Protein AF-A0A955L2K5-F1 (afdb_monomer_lite)

Radius of gyration: 26.34 Å; chains: 1; bounding box: 82×80×48 Å

Organism: NCBI:txid2099670

Foldseek 3Di:
DDDDDDDDDDPDPPPPPPPPPPPPPPPVDDQQEAEDPPDAPDPVLVVLLVLLSQLLSVLLPDPQLLVQQQPAQDFPPDPDGSNVLSVLSVVHHAYEYEDEDDPDPDQWAEAQLHRYIYGHNVNSPDDSLLSSLSVQLRSSSNSGFDQPDDDCPPRCRGPSNVSSVSSSVSSVVVD

Structure (mmCIF, N/CA/C/O backbone):
data_AF-A0A955L2K5-F1
#
_entry.id   AF-A0A955L2K5-F1
#
loop_
_atom_site.group_PDB
_atom_site.id
_atom_site.type_symbol
_atom_site.label_atom_id
_atom_site.label_alt_id
_atom_site.label_comp_id
_atom_site.label_asym_id
_atom_site.label_entity_id
_atom_site.label_seq_id
_atom_site.pdbx_PDB_ins_code
_atom_site.Cartn_x
_atom_site.Cartn_y
_atom_site.Cartn_z
_atom_site.occupancy
_atom_site.B_iso_or_equiv
_atom_site.auth_seq_id
_atom_site.auth_comp_id
_atom_site.auth_asym_id
_atom_site.auth_atom_id
_atom_site.pdbx_PDB_model_num
ATOM 1 N N . MET A 1 1 ? -65.338 66.363 -27.725 1.00 41.16 1 MET A N 1
ATOM 2 C CA . MET A 1 1 ? -65.803 65.050 -27.230 1.00 41.16 1 MET A CA 1
ATOM 3 C C . MET A 1 1 ? -64.646 64.067 -27.361 1.00 41.16 1 MET A C 1
ATOM 5 O O . MET A 1 1 ? -64.079 64.004 -28.440 1.00 41.16 1 MET A O 1
ATOM 9 N N . LYS A 1 2 ? -64.341 63.342 -26.276 1.00 43.88 2 LYS A N 1
ATOM 10 C CA . LYS A 1 2 ? -63.345 62.260 -26.115 1.00 43.88 2 LYS A CA 1
ATOM 11 C C . LYS A 1 2 ? -61.872 62.646 -25.885 1.00 43.88 2 LYS A C 1
ATOM 13 O O . LYS A 1 2 ? -61.146 63.052 -26.781 1.00 43.88 2 LYS A O 1
ATOM 18 N N . LEU A 1 3 ? -61.499 62.427 -24.620 1.00 42.50 3 LEU A N 1
ATOM 19 C CA . LEU A 1 3 ? -60.175 62.138 -24.083 1.00 42.50 3 LEU A CA 1
ATOM 20 C C . LEU A 1 3 ? -59.371 61.179 -24.976 1.00 42.50 3 LEU A C 1
ATOM 22 O O . LEU A 1 3 ? -59.904 60.151 -25.392 1.00 42.50 3 LEU A O 1
ATOM 26 N N . LEU A 1 4 ? -58.063 61.418 -25.084 1.00 43.84 4 LEU A N 1
ATOM 27 C CA . LEU A 1 4 ? -57.079 60.339 -25.095 1.00 43.84 4 LEU A CA 1
ATOM 28 C C . LEU A 1 4 ? -55.988 60.656 -24.067 1.00 43.84 4 LEU A C 1
ATOM 30 O O . LEU A 1 4 ? -55.241 61.622 -24.192 1.00 43.84 4 LEU A O 1
ATOM 34 N N . ILE A 1 5 ? -55.965 59.831 -23.025 1.00 49.25 5 ILE A N 1
ATOM 35 C CA . ILE A 1 5 ? -54.938 59.753 -21.991 1.00 49.25 5 ILE A CA 1
ATOM 36 C C . ILE A 1 5 ? -53.767 58.970 -22.595 1.00 49.25 5 ILE A C 1
ATOM 38 O O . ILE A 1 5 ? -53.908 57.787 -22.898 1.00 49.25 5 ILE A O 1
ATOM 42 N N . GLY A 1 6 ? -52.627 59.631 -22.793 1.00 43.53 6 GLY A N 1
ATOM 43 C CA . GLY A 1 6 ? -51.356 58.989 -23.126 1.00 43.53 6 GLY A CA 1
ATOM 44 C C . GLY A 1 6 ? -50.593 58.674 -21.844 1.00 43.53 6 GLY A C 1
ATOM 45 O O . GLY A 1 6 ? -50.038 59.569 -21.215 1.00 43.53 6 GLY A O 1
ATOM 46 N N . LEU A 1 7 ? -50.622 57.407 -21.439 1.00 44.50 7 LEU A N 1
ATOM 47 C CA . LEU A 1 7 ? -49.951 56.876 -20.257 1.00 44.50 7 LEU A CA 1
ATOM 48 C C . LEU A 1 7 ? -48.429 56.813 -20.504 1.00 44.50 7 LEU A C 1
ATOM 50 O O . LEU A 1 7 ? -47.980 56.100 -21.401 1.00 44.50 7 LEU A O 1
ATOM 54 N N . LEU A 1 8 ? -47.636 57.543 -19.710 1.00 45.78 8 LEU A N 1
ATOM 55 C CA . LEU A 1 8 ? -46.183 57.356 -19.629 1.00 45.78 8 LEU A CA 1
ATOM 56 C C . LEU A 1 8 ? -45.889 56.002 -18.965 1.00 45.78 8 LEU A C 1
ATOM 58 O O . LEU A 1 8 ? -46.165 55.818 -17.781 1.00 45.78 8 LEU A O 1
ATOM 62 N N . LEU A 1 9 ? -45.280 55.074 -19.703 1.00 46.56 9 LEU A N 1
ATOM 63 C CA . LEU A 1 9 ? -44.640 53.890 -19.130 1.00 46.56 9 LEU A CA 1
ATOM 64 C C . LEU A 1 9 ? -43.168 54.212 -18.859 1.00 46.56 9 LEU A C 1
ATOM 66 O O . LEU A 1 9 ? -42.342 54.257 -19.769 1.00 46.56 9 LEU A O 1
ATOM 70 N N . LEU A 1 10 ? -42.852 54.450 -17.586 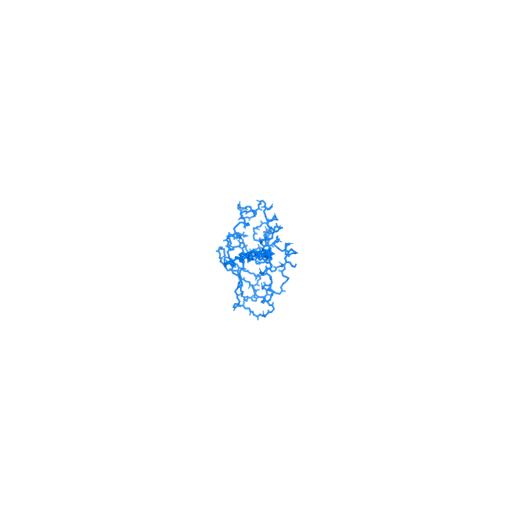1.00 48.84 10 LEU A N 1
ATOM 71 C CA . LEU A 1 10 ? -41.485 54.465 -17.075 1.00 48.84 10 LEU A CA 1
ATOM 72 C C . LEU A 1 10 ? -40.946 53.028 -17.098 1.00 48.84 10 LEU A C 1
ATOM 74 O O . LEU A 1 10 ? -41.384 52.178 -16.322 1.00 48.84 10 LEU A O 1
ATOM 78 N N . ALA A 1 11 ? -39.994 52.752 -17.987 1.00 47.69 11 ALA A N 1
ATOM 79 C CA . ALA A 1 11 ? -39.215 51.522 -17.960 1.00 47.69 11 ALA A CA 1
ATOM 80 C C . ALA A 1 11 ? -38.232 51.584 -16.778 1.00 47.69 11 ALA A C 1
ATOM 82 O O . ALA A 1 11 ? -37.165 52.188 -16.859 1.00 47.69 11 ALA A O 1
ATOM 83 N N . SER A 1 12 ? -38.622 50.991 -15.650 1.00 46.97 12 SER A N 1
ATOM 84 C CA . SER A 1 12 ? -37.723 50.730 -14.528 1.00 46.97 12 SER A CA 1
ATOM 85 C C . SER A 1 12 ? -36.820 49.552 -14.896 1.00 46.97 12 SER A C 1
ATOM 87 O O . SER A 1 12 ? -37.280 48.415 -15.014 1.00 46.97 12 SER A O 1
ATOM 89 N N . CYS A 1 13 ? -35.533 49.819 -15.114 1.00 42.16 13 CYS A N 1
ATOM 90 C CA . CYS A 1 13 ? -34.515 48.782 -15.232 1.00 42.16 13 CYS A CA 1
ATOM 91 C C . CYS A 1 13 ? -34.337 48.105 -13.867 1.00 42.16 13 CYS A C 1
ATOM 93 O O . CYS A 1 13 ? -33.543 48.545 -13.038 1.00 42.16 13 CYS A O 1
ATOM 95 N N . ALA A 1 14 ? -35.084 47.029 -13.627 1.00 46.38 14 ALA A N 1
ATOM 96 C CA . ALA A 1 14 ? -34.793 46.099 -12.550 1.00 46.38 14 ALA A CA 1
ATOM 97 C C . ALA A 1 14 ? -33.525 45.317 -12.920 1.00 46.38 14 ALA A C 1
ATOM 99 O O . ALA A 1 14 ? -33.565 44.363 -13.701 1.00 46.38 14 ALA A O 1
ATOM 100 N N . THR A 1 15 ? -32.383 45.738 -12.377 1.00 51.22 15 THR A N 1
ATOM 101 C CA . THR A 1 15 ? -31.139 44.969 -12.409 1.00 51.22 15 THR A CA 1
ATOM 102 C C . THR A 1 15 ? -31.386 43.644 -11.693 1.00 51.22 15 THR A C 1
ATOM 104 O O . THR A 1 15 ? -31.416 43.580 -10.466 1.00 51.22 15 THR A O 1
ATOM 107 N N . LYS A 1 16 ? -31.601 42.570 -12.459 1.00 44.56 16 LYS A N 1
ATOM 108 C CA . LYS A 1 16 ? -31.519 41.207 -11.936 1.00 44.56 16 LYS A CA 1
ATOM 109 C C . LYS A 1 16 ? -30.082 40.990 -11.481 1.00 44.56 16 LYS A C 1
ATOM 111 O O . LYS A 1 16 ? -29.181 40.869 -12.308 1.00 44.56 16 LYS A O 1
ATOM 116 N N . THR A 1 17 ? -29.878 40.932 -10.172 1.00 42.09 17 THR A N 1
ATOM 117 C CA . THR A 1 17 ? -28.670 40.366 -9.583 1.00 42.09 17 THR A CA 1
ATOM 118 C C . THR A 1 17 ? -28.601 38.911 -10.026 1.00 42.09 17 THR A C 1
ATOM 120 O O . THR A 1 17 ? -29.309 38.052 -9.505 1.00 42.09 17 THR A O 1
ATOM 123 N N . ILE A 1 18 ? -27.797 38.641 -11.050 1.00 41.62 18 ILE A N 1
ATOM 124 C CA . ILE A 1 18 ? -27.396 37.285 -11.396 1.00 41.62 18 ILE A CA 1
ATOM 125 C C . ILE A 1 18 ? -26.445 36.858 -10.280 1.00 41.62 18 ILE A C 1
ATOM 127 O O . ILE A 1 18 ? -25.255 37.169 -10.304 1.00 41.62 18 ILE A O 1
ATOM 131 N N . THR A 1 19 ? -26.970 36.178 -9.266 1.00 40.16 19 THR A N 1
ATOM 132 C CA . THR A 1 19 ? -26.145 35.363 -8.378 1.00 40.16 19 THR A CA 1
ATOM 133 C C . THR A 1 19 ? -25.674 34.162 -9.188 1.00 40.16 19 THR A C 1
ATOM 135 O O . THR A 1 19 ? -26.258 33.085 -9.125 1.00 40.16 19 THR A O 1
ATOM 138 N N . ASN A 1 20 ? -24.622 34.359 -9.981 1.00 41.62 20 ASN A N 1
ATOM 139 C CA . ASN A 1 20 ? -23.756 33.268 -10.402 1.00 41.62 20 ASN A CA 1
ATOM 140 C C . ASN A 1 20 ? -23.020 32.805 -9.144 1.00 41.62 20 ASN A C 1
ATOM 142 O O . ASN A 1 20 ? -21.892 33.216 -8.888 1.00 41.62 20 ASN A O 1
ATOM 146 N N . SER A 1 21 ? -23.693 32.005 -8.321 1.00 40.09 21 SER A N 1
ATOM 147 C CA . SER A 1 21 ? -22.982 31.099 -7.435 1.00 40.09 21 SER A CA 1
ATOM 148 C C . SER A 1 21 ? -22.486 29.982 -8.347 1.00 40.09 21 SER A C 1
ATOM 150 O O . SER A 1 21 ? -23.324 29.276 -8.910 1.00 40.09 21 SER A O 1
ATOM 152 N N . PRO A 1 22 ? -21.173 29.842 -8.596 1.00 42.69 22 PRO A N 1
ATOM 153 C CA . PRO A 1 22 ? -20.695 28.644 -9.251 1.00 42.69 22 PRO A CA 1
ATOM 154 C C . PRO A 1 22 ? -21.020 27.493 -8.301 1.00 42.69 22 PRO A C 1
ATOM 156 O O . PRO A 1 22 ? -20.438 27.391 -7.222 1.00 42.69 22 PRO A O 1
ATOM 159 N N . GLU A 1 23 ? -21.982 26.652 -8.672 1.00 45.47 23 GLU A N 1
ATOM 160 C CA . GLU A 1 23 ? -22.034 25.291 -8.157 1.00 45.47 23 GLU A CA 1
ATOM 161 C C . GLU A 1 23 ? -20.722 24.635 -8.588 1.00 45.47 23 GLU A C 1
ATOM 163 O O . GLU A 1 23 ? -20.563 24.161 -9.711 1.00 45.47 23 GLU A O 1
ATOM 168 N N . ILE A 1 24 ? -19.729 24.706 -7.703 1.00 43.31 24 ILE A N 1
ATOM 169 C CA . ILE A 1 24 ? -18.564 23.839 -7.750 1.00 43.31 24 ILE A CA 1
ATOM 170 C C . ILE A 1 24 ? -19.151 22.433 -7.624 1.00 43.31 24 ILE A C 1
ATOM 172 O O . ILE A 1 24 ? -19.782 22.158 -6.600 1.00 43.31 24 ILE A O 1
ATOM 176 N N . PRO A 1 25 ? -19.007 21.545 -8.622 1.00 43.59 25 PRO A N 1
ATOM 177 C CA . PRO A 1 25 ? -19.397 20.168 -8.423 1.00 43.59 25 PRO A CA 1
ATOM 178 C C . PRO A 1 25 ? -18.453 19.608 -7.363 1.00 43.59 25 PRO A C 1
ATOM 180 O O . PRO A 1 25 ? -17.301 19.274 -7.638 1.00 43.59 25 PRO A O 1
ATOM 183 N N . GLU A 1 26 ? -18.942 19.523 -6.131 1.00 47.78 26 GLU A N 1
ATOM 184 C CA . GLU A 1 26 ? -18.351 18.728 -5.067 1.00 47.78 26 GLU A CA 1
ATOM 185 C C . GLU A 1 26 ? -18.570 17.250 -5.419 1.00 47.78 26 GLU A C 1
ATOM 187 O O . GLU A 1 26 ? -19.272 16.504 -4.741 1.00 47.78 26 GLU A O 1
ATOM 192 N N . SER A 1 27 ? -17.999 16.799 -6.541 1.00 49.16 27 SER A N 1
ATOM 193 C CA . SER A 1 27 ? -17.813 15.374 -6.751 1.00 49.16 27 SER A CA 1
ATOM 194 C C . SER A 1 27 ? -16.681 14.984 -5.818 1.00 49.16 27 SER A C 1
ATOM 196 O O . SER A 1 27 ? -15.501 15.112 -6.159 1.00 49.16 27 SER A O 1
ATOM 198 N N . THR A 1 28 ? -17.033 14.574 -4.602 1.00 52.91 28 THR A N 1
ATOM 199 C CA . THR A 1 28 ? -16.096 13.875 -3.729 1.00 52.91 28 THR A CA 1
ATOM 200 C C . THR A 1 28 ? -15.428 12.787 -4.574 1.00 52.91 28 THR A C 1
ATOM 202 O O . THR A 1 28 ? -16.121 11.957 -5.171 1.00 52.91 28 THR A O 1
ATOM 205 N N . PRO A 1 29 ? -14.094 12.829 -4.745 1.00 57.75 29 PRO A N 1
ATOM 206 C CA . PRO A 1 29 ? -13.436 11.910 -5.653 1.00 57.75 29 PRO A CA 1
ATOM 207 C C . PRO A 1 29 ? -13.700 10.473 -5.186 1.00 57.75 29 PRO A C 1
ATOM 209 O O . PRO A 1 29 ? -13.763 10.230 -3.972 1.00 57.75 29 PRO A O 1
ATOM 212 N N . PRO A 1 30 ? -13.843 9.513 -6.117 1.00 68.06 30 PRO A N 1
ATOM 213 C CA . PRO A 1 30 ? -14.226 8.150 -5.780 1.00 68.06 30 PRO A CA 1
ATOM 214 C C . PRO A 1 30 ? -13.243 7.557 -4.771 1.00 68.06 30 PRO A C 1
ATOM 216 O O . PRO A 1 30 ? -12.022 7.672 -4.926 1.00 68.06 30 PRO A O 1
ATOM 219 N N . VAL A 1 31 ? -13.794 6.983 -3.703 1.00 78.25 31 VAL A N 1
ATOM 220 C CA . VAL A 1 31 ? -13.035 6.311 -2.648 1.00 78.25 31 VAL A CA 1
ATOM 221 C C . VAL A 1 31 ? -12.413 5.048 -3.233 1.00 78.2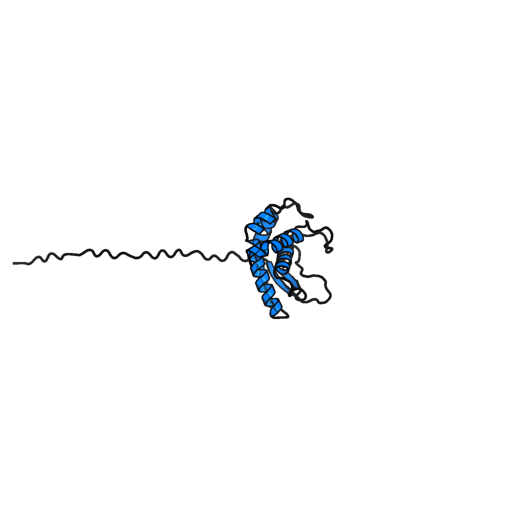5 31 VAL A C 1
ATOM 223 O O . VAL A 1 31 ? -13.105 4.243 -3.857 1.00 78.25 31 VAL A O 1
ATOM 226 N N . VAL A 1 32 ? -11.101 4.908 -3.053 1.00 85.50 32 VAL A N 1
ATOM 227 C CA . VAL A 1 32 ? -10.342 3.734 -3.498 1.00 85.50 32 VAL A CA 1
ATOM 228 C C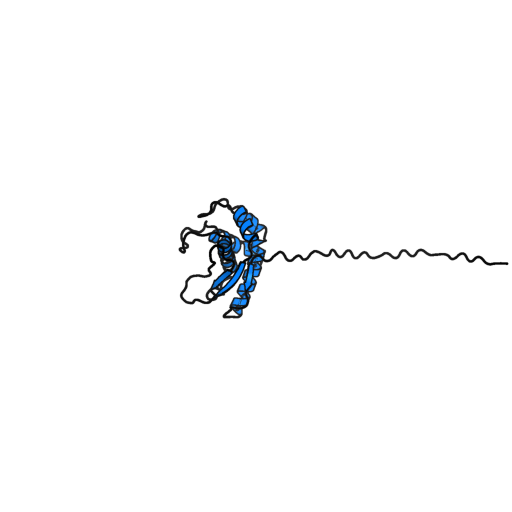 . VAL A 1 32 ? -10.251 2.720 -2.358 1.00 85.50 32 VAL A C 1
ATOM 230 O O . VAL A 1 32 ? -10.344 1.520 -2.593 1.00 85.50 32 VAL A O 1
ATOM 233 N N . ILE A 1 33 ? -10.121 3.193 -1.116 1.00 86.75 33 ILE A N 1
ATOM 234 C CA . ILE A 1 33 ? -10.046 2.341 0.073 1.00 86.75 33 ILE A CA 1
ATOM 235 C C . ILE A 1 33 ? -11.202 2.669 1.023 1.00 86.75 33 ILE A C 1
ATOM 237 O O . ILE A 1 33 ? -11.281 3.782 1.538 1.00 86.75 33 ILE A O 1
ATOM 241 N N . GLU A 1 34 ? -12.087 1.712 1.267 1.00 88.00 34 GLU A N 1
ATOM 242 C CA . GLU A 1 34 ? -13.252 1.844 2.154 1.00 88.00 34 GLU A CA 1
ATOM 243 C C . GLU A 1 34 ? -12.975 1.158 3.507 1.00 88.00 34 GLU A C 1
ATOM 245 O O . GLU A 1 34 ? -12.096 0.307 3.582 1.00 88.00 34 GLU A O 1
ATOM 250 N N . ILE A 1 35 ? -13.689 1.500 4.586 1.00 83.62 35 ILE A N 1
ATOM 251 C CA . ILE A 1 35 ? -13.568 0.825 5.898 1.00 83.62 35 ILE A CA 1
ATOM 252 C C . ILE A 1 35 ? -14.840 0.036 6.178 1.00 83.62 35 ILE A C 1
ATOM 254 O O . ILE A 1 35 ? -15.938 0.547 5.972 1.00 83.62 35 ILE A O 1
ATOM 258 N N . LYS A 1 36 ? -14.690 -1.171 6.725 1.00 82.31 36 LYS A N 1
ATOM 259 C CA . LYS A 1 36 ? -15.781 -1.941 7.324 1.00 82.31 36 LYS A CA 1
ATOM 260 C C . LYS A 1 36 ? -15.793 -1.750 8.840 1.00 82.31 36 LYS A C 1
ATOM 262 O O . LYS A 1 36 ? -14.830 -2.122 9.503 1.00 82.31 36 LYS A O 1
ATOM 267 N N . GLU A 1 37 ? -16.870 -1.177 9.381 1.00 68.94 37 GLU A N 1
ATOM 268 C CA . GLU A 1 37 ? 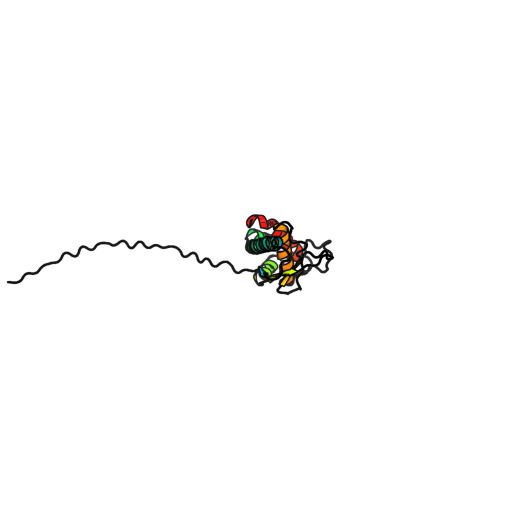-16.979 -0.742 10.788 1.00 68.94 37 GLU A CA 1
ATOM 269 C C . GLU A 1 37 ? -17.185 -1.885 11.810 1.00 68.94 37 GLU A C 1
ATOM 271 O O . GLU A 1 37 ? -17.049 -1.677 13.014 1.00 68.94 37 GLU A O 1
ATOM 276 N N . ASP A 1 38 ? -17.452 -3.111 11.357 1.00 64.44 38 ASP A N 1
ATOM 277 C CA . ASP A 1 38 ? -18.055 -4.156 12.202 1.00 64.44 38 ASP A CA 1
ATOM 278 C C . ASP A 1 38 ? -17.081 -4.882 13.154 1.00 64.44 38 ASP A C 1
ATOM 280 O O . ASP A 1 38 ? -17.506 -5.688 13.983 1.00 64.44 38 ASP A O 1
ATOM 284 N N . ILE A 1 39 ? -15.766 -4.648 13.049 1.00 62.62 39 ILE A N 1
ATOM 285 C CA . ILE A 1 39 ? -14.750 -5.423 13.780 1.00 62.62 39 ILE A CA 1
ATOM 286 C C . ILE A 1 39 ? -13.699 -4.476 14.364 1.00 62.62 39 ILE A C 1
ATOM 288 O O . ILE A 1 39 ? -12.689 -4.217 13.726 1.00 62.62 39 ILE A O 1
ATOM 292 N N . PHE A 1 40 ? -13.901 -3.943 15.575 1.00 63.28 40 PHE A N 1
ATOM 293 C CA . PHE A 1 40 ? -12.871 -3.168 16.294 1.00 63.28 40 PHE A CA 1
ATOM 294 C C . PHE A 1 40 ? -12.900 -3.489 17.789 1.00 63.28 40 PHE A C 1
ATOM 296 O O . PHE A 1 40 ? -13.940 -3.408 18.435 1.00 63.28 40 PHE A O 1
ATOM 303 N N . THR A 1 41 ? -11.748 -3.850 18.357 1.00 62.78 41 THR A N 1
ATOM 304 C CA . THR A 1 41 ? -11.627 -4.282 19.759 1.00 62.78 41 THR A CA 1
ATOM 305 C C . THR A 1 41 ? -11.384 -3.126 20.746 1.00 62.78 41 THR A C 1
ATOM 307 O O . THR A 1 41 ? -11.804 -3.250 21.895 1.00 62.78 41 THR A O 1
ATOM 310 N N . PRO A 1 42 ? -10.777 -1.985 20.344 1.00 67.75 42 PRO A N 1
ATOM 311 C CA . PRO A 1 42 ? -10.991 -0.725 21.070 1.00 67.75 42 PRO A CA 1
ATOM 312 C C . PRO A 1 42 ? -11.362 0.482 20.177 1.00 67.75 42 PRO A C 1
ATOM 314 O O . PRO A 1 42 ? -10.921 0.618 19.036 1.00 67.75 42 PRO A O 1
ATOM 317 N N . LYS A 1 43 ? -12.112 1.440 20.748 1.00 67.38 43 LYS A N 1
ATOM 318 C CA . LYS A 1 43 ? -12.543 2.698 20.092 1.00 67.38 43 LYS A CA 1
ATOM 319 C C . LYS A 1 43 ? -11.376 3.553 19.569 1.00 67.38 43 LYS A C 1
ATOM 321 O O . LYS A 1 43 ? -11.513 4.243 18.562 1.00 67.38 43 LYS A O 1
ATOM 326 N N . THR A 1 44 ? -10.222 3.511 20.236 1.00 67.88 44 THR A N 1
ATOM 327 C CA . THR A 1 44 ? -9.001 4.221 19.812 1.00 67.88 44 THR A CA 1
ATOM 328 C C . THR A 1 44 ? -8.413 3.646 18.526 1.00 67.88 44 THR A C 1
ATOM 330 O O . THR A 1 44 ? -8.023 4.411 17.646 1.00 67.88 44 THR A O 1
ATOM 333 N N . SER A 1 45 ? -8.425 2.320 18.365 1.00 73.56 45 SER A N 1
ATOM 334 C CA . SER A 1 45 ? -8.017 1.662 17.120 1.00 73.56 45 SER A CA 1
ATOM 335 C C . SER A 1 45 ? -8.919 2.043 15.953 1.00 73.56 45 SER A C 1
ATOM 337 O O . SER A 1 45 ? -8.412 2.293 14.864 1.00 73.56 45 SER A O 1
ATOM 339 N N . LEU A 1 46 ? -10.233 2.146 16.182 1.00 82.12 46 LEU A N 1
ATOM 340 C CA . LEU A 1 46 ? -11.176 2.600 15.158 1.00 82.12 46 LEU A CA 1
ATOM 341 C C . LEU A 1 46 ? -10.853 4.025 14.693 1.00 82.12 46 LEU A C 1
ATOM 343 O O . LEU A 1 46 ? -10.744 4.263 13.495 1.00 82.12 46 LEU A O 1
ATOM 347 N N . LYS A 1 47 ? -10.616 4.959 15.624 1.00 85.50 47 LYS A N 1
ATOM 348 C CA . LYS A 1 47 ? -10.254 6.343 15.275 1.00 85.50 47 LYS A CA 1
ATOM 349 C C . LYS A 1 47 ? -8.985 6.408 14.415 1.00 85.50 47 LYS A C 1
ATOM 351 O O . LYS A 1 47 ? -8.988 7.086 13.392 1.00 85.50 47 LYS A O 1
ATOM 356 N N . ASN A 1 48 ? -7.925 5.698 14.805 1.00 88.06 48 ASN A N 1
ATOM 357 C CA . ASN A 1 48 ? -6.671 5.689 14.045 1.00 88.06 48 ASN A CA 1
ATOM 358 C C . ASN A 1 48 ? -6.839 5.063 12.658 1.00 88.06 48 ASN A C 1
ATOM 360 O O . ASN A 1 48 ? -6.236 5.538 11.702 1.00 88.06 48 ASN A O 1
ATOM 364 N N . LEU A 1 49 ? -7.655 4.013 12.537 1.00 88.25 49 LEU A N 1
ATOM 365 C CA . LEU A 1 49 ? -7.913 3.356 11.257 1.00 88.25 49 LEU A CA 1
ATOM 366 C C . LEU A 1 49 ? -8.771 4.209 10.319 1.00 88.25 49 LEU A C 1
ATOM 368 O O . LEU A 1 49 ? -8.471 4.264 9.125 1.00 88.25 49 LEU A O 1
ATOM 372 N N . ILE A 1 50 ? -9.768 4.920 10.852 1.00 90.38 50 ILE A N 1
ATOM 373 C CA . ILE A 1 50 ? -10.532 5.930 10.108 1.00 90.38 50 ILE A CA 1
ATOM 374 C C . ILE A 1 50 ? -9.598 7.002 9.559 1.00 90.38 50 ILE A C 1
ATOM 376 O O . ILE A 1 50 ? -9.585 7.254 8.352 1.00 90.38 50 ILE A O 1
ATOM 380 N N . GLU A 1 51 ? -8.770 7.580 10.425 1.00 93.44 51 GLU A N 1
ATOM 381 C CA . GLU A 1 51 ? -7.861 8.652 10.029 1.00 93.44 51 GLU A CA 1
ATOM 382 C C . GLU A 1 51 ? -6.816 8.165 9.015 1.00 93.44 51 GLU A C 1
ATOM 384 O O . GLU A 1 51 ? -6.632 8.776 7.962 1.00 93.44 51 GLU A O 1
ATOM 389 N N . ALA A 1 52 ? -6.194 7.009 9.260 1.00 95.31 52 ALA A N 1
ATOM 390 C CA . ALA A 1 52 ? -5.215 6.431 8.346 1.00 95.31 52 ALA A CA 1
ATOM 391 C C . ALA A 1 52 ? -5.822 6.098 6.975 1.00 95.31 52 ALA A C 1
ATOM 393 O O . ALA A 1 52 ? -5.193 6.360 5.955 1.00 95.31 52 ALA A O 1
ATOM 394 N N . THR A 1 53 ? -7.047 5.573 6.908 1.00 94.81 53 THR A N 1
ATOM 395 C CA . THR A 1 53 ? -7.683 5.259 5.615 1.00 94.81 53 THR A CA 1
ATOM 396 C C . THR A 1 53 ? -8.072 6.522 4.853 1.00 94.81 53 THR A C 1
ATOM 398 O O . THR A 1 53 ? -7.911 6.588 3.630 1.00 94.81 53 THR A O 1
ATOM 401 N N . LYS A 1 54 ? -8.539 7.560 5.555 1.00 95.38 54 LYS A N 1
ATOM 402 C CA . LYS A 1 54 ? -8.791 8.879 4.963 1.00 95.38 54 LYS A CA 1
ATOM 403 C C . LYS A 1 54 ? -7.509 9.450 4.351 1.00 95.38 54 LYS A C 1
ATOM 405 O O . LYS A 1 54 ? -7.515 9.862 3.189 1.00 95.38 54 LYS A O 1
ATOM 410 N N . ILE A 1 55 ? -6.404 9.415 5.094 1.00 97.38 55 ILE A N 1
ATOM 411 C CA . ILE A 1 55 ? -5.105 9.901 4.618 1.00 97.38 55 ILE A CA 1
ATOM 412 C C . ILE A 1 55 ? -4.576 9.031 3.478 1.00 97.38 55 ILE A C 1
ATOM 414 O O . ILE A 1 55 ? -4.105 9.580 2.489 1.00 97.38 55 ILE A O 1
ATOM 418 N N . ALA A 1 56 ? -4.719 7.705 3.534 1.00 97.62 56 ALA A N 1
ATOM 419 C CA . ALA A 1 56 ? -4.320 6.814 2.443 1.00 97.62 56 ALA A CA 1
ATOM 420 C C . ALA A 1 56 ? -5.041 7.163 1.129 1.00 97.62 56 ALA A C 1
ATOM 422 O O . ALA A 1 56 ? -4.403 7.309 0.084 1.00 97.62 56 ALA A O 1
ATOM 423 N N . ASN A 1 57 ? -6.356 7.401 1.183 1.00 97.31 57 ASN A N 1
ATOM 424 C CA . ASN A 1 57 ? -7.118 7.871 0.026 1.00 97.31 57 ASN A CA 1
ATOM 425 C C . ASN A 1 57 ? -6.660 9.255 -0.467 1.00 97.31 57 ASN A C 1
ATOM 427 O O . ASN A 1 57 ? -6.700 9.513 -1.671 1.00 97.31 57 ASN A O 1
ATOM 431 N N . CYS A 1 58 ? -6.259 10.163 0.427 1.00 97.38 58 CYS A N 1
ATOM 432 C CA . CYS A 1 58 ? -5.657 11.438 0.028 1.00 97.38 58 CYS A CA 1
ATOM 433 C C . CYS A 1 58 ? -4.315 11.215 -0.686 1.00 97.38 58 CYS A C 1
ATOM 435 O O . CYS A 1 58 ? -4.129 11.708 -1.796 1.00 97.38 58 CYS A O 1
ATOM 437 N N . VAL A 1 59 ? -3.422 10.409 -0.104 1.00 98.12 59 VAL A N 1
ATOM 438 C CA . VAL A 1 59 ? -2.077 10.129 -0.626 1.00 98.12 59 VAL A CA 1
ATOM 439 C C . VAL A 1 59 ? -2.133 9.526 -2.028 1.00 98.12 59 VAL A C 1
ATOM 441 O O . VAL A 1 59 ? -1.477 10.047 -2.923 1.00 98.12 59 VAL A O 1
ATOM 444 N N . ILE A 1 60 ? -2.961 8.505 -2.270 1.00 96.50 60 ILE A N 1
ATOM 445 C CA . ILE A 1 60 ? -3.090 7.867 -3.598 1.00 96.50 60 ILE A CA 1
ATOM 446 C C . ILE A 1 60 ? -3.501 8.875 -4.682 1.00 96.50 60 ILE A C 1
ATOM 448 O O . ILE A 1 60 ? -3.134 8.743 -5.849 1.00 96.50 60 ILE A O 1
ATOM 452 N N . ARG A 1 61 ? -4.262 9.907 -4.319 1.00 93.44 61 ARG A N 1
ATOM 453 C CA . ARG A 1 61 ? -4.753 10.927 -5.256 1.00 93.44 61 ARG A CA 1
ATOM 454 C C . ARG A 1 61 ? -3.870 12.174 -5.292 1.00 93.44 61 ARG A C 1
ATOM 456 O O . ARG A 1 61 ? -4.111 13.066 -6.100 1.00 93.44 61 ARG A O 1
ATOM 463 N N . ASN A 1 62 ? -2.846 12.239 -4.445 1.00 95.38 62 ASN A N 1
ATOM 464 C CA . ASN A 1 62 ? -1.948 13.374 -4.361 1.00 95.38 62 ASN A CA 1
ATOM 465 C C . ASN A 1 62 ? -0.917 13.350 -5.503 1.00 95.38 62 ASN A C 1
ATOM 467 O O . ASN A 1 62 ? -0.276 12.332 -5.775 1.00 95.38 62 ASN A O 1
ATOM 471 N N . GLU A 1 63 ? -0.712 14.499 -6.147 1.00 97.31 63 GLU A N 1
ATOM 472 C CA . GLU A 1 63 ? 0.194 14.622 -7.293 1.00 97.31 63 GLU A CA 1
ATOM 473 C C . GLU A 1 63 ? 1.666 14.349 -6.924 1.00 97.31 63 GLU A C 1
ATOM 475 O O . GLU A 1 63 ? 2.418 13.842 -7.756 1.00 97.31 63 GLU A O 1
ATOM 480 N N . HIS A 1 64 ? 2.096 14.623 -5.685 1.00 98.00 64 HIS A N 1
ATOM 481 C CA . HIS A 1 64 ? 3.456 14.305 -5.232 1.00 98.00 64 HIS A CA 1
ATOM 482 C C . HIS A 1 64 ? 3.682 12.798 -5.131 1.00 98.00 64 HIS A C 1
ATOM 484 O O . HIS A 1 64 ? 4.704 12.302 -5.608 1.00 98.00 64 HIS A O 1
ATOM 490 N N . PHE A 1 65 ? 2.717 12.067 -4.569 1.00 98.38 65 PHE A N 1
ATOM 491 C CA . PHE A 1 65 ? 2.775 10.609 -4.509 1.00 98.38 65 PHE A CA 1
ATOM 492 C C . PHE A 1 65 ? 2.763 10.004 -5.912 1.00 98.38 65 PHE A C 1
ATOM 494 O O . PHE A 1 65 ? 3.626 9.187 -6.228 1.00 98.38 65 PHE A O 1
ATOM 501 N N . LYS A 1 66 ? 1.845 10.456 -6.776 1.00 98.31 66 LYS A N 1
ATOM 502 C CA . LYS A 1 66 ? 1.777 10.017 -8.172 1.00 98.31 66 LYS A CA 1
ATOM 503 C C . LYS A 1 66 ? 3.111 10.216 -8.886 1.00 98.31 66 LYS A C 1
ATOM 505 O O . LYS A 1 66 ? 3.647 9.255 -9.424 1.00 98.31 66 LYS A O 1
ATOM 510 N N . LYS A 1 67 ? 3.684 11.424 -8.853 1.00 98.38 67 LYS A N 1
ATOM 511 C CA . LYS A 1 67 ? 4.984 11.708 -9.485 1.00 98.38 67 LYS A CA 1
ATOM 512 C C . LYS A 1 67 ? 6.100 10.832 -8.921 1.00 98.38 67 LYS A C 1
ATOM 514 O O . LYS A 1 67 ? 6.905 10.307 -9.687 1.00 98.38 67 LYS A O 1
ATOM 519 N N . ALA A 1 68 ? 6.143 10.650 -7.601 1.00 98.19 68 ALA A N 1
ATOM 520 C CA . ALA A 1 68 ? 7.149 9.809 -6.964 1.00 98.19 68 ALA A CA 1
ATOM 521 C C . ALA A 1 68 ? 7.018 8.342 -7.404 1.00 98.19 68 ALA A C 1
ATOM 523 O O . ALA A 1 68 ? 8.017 7.712 -7.754 1.00 98.19 68 ALA A O 1
ATOM 524 N N . LEU A 1 69 ? 5.794 7.816 -7.467 1.00 98.44 69 LEU A N 1
ATOM 525 C CA . LEU A 1 69 ? 5.544 6.463 -7.941 1.00 98.44 69 LEU A CA 1
ATOM 526 C C . LEU A 1 69 ? 5.866 6.321 -9.431 1.00 98.44 69 LEU A C 1
ATOM 528 O O . LEU A 1 69 ? 6.668 5.465 -9.784 1.00 98.44 69 LEU A O 1
ATOM 532 N N . GLU A 1 70 ? 5.339 7.189 -10.296 1.00 98.31 70 GLU A N 1
ATOM 533 C CA . GLU A 1 70 ? 5.589 7.174 -11.747 1.00 98.31 70 GLU A CA 1
ATOM 534 C C . GLU A 1 70 ? 7.077 7.318 -12.109 1.00 98.31 70 GLU A C 1
ATOM 536 O O . GLU A 1 70 ? 7.489 6.836 -13.163 1.00 98.31 70 GLU A O 1
ATOM 541 N N . SER A 1 71 ? 7.896 7.911 -11.231 1.00 98.12 71 SER A N 1
ATOM 542 C CA . SER A 1 71 ? 9.354 7.998 -11.404 1.00 98.12 71 SER A CA 1
ATOM 543 C C . SER A 1 71 ? 10.097 6.675 -11.157 1.00 98.12 71 SER A C 1
ATOM 545 O O . SER A 1 71 ? 11.271 6.548 -11.506 1.00 98.12 71 SER A O 1
ATOM 547 N N . THR A 1 72 ? 9.433 5.674 -10.574 1.00 97.69 72 THR A N 1
ATOM 548 C CA . THR A 1 72 ? 10.023 4.355 -10.317 1.00 97.69 72 THR A CA 1
ATOM 549 C C . THR A 1 72 ? 9.999 3.515 -11.594 1.00 97.69 72 THR A C 1
ATOM 551 O O . THR A 1 72 ? 8.941 3.082 -12.055 1.00 97.69 72 THR A O 1
ATOM 554 N N . LEU A 1 73 ? 11.177 3.294 -12.182 1.00 97.31 73 LEU A N 1
ATOM 555 C CA . LEU A 1 73 ? 11.318 2.635 -13.485 1.00 97.31 73 LEU A CA 1
ATOM 556 C C . LEU A 1 73 ? 11.177 1.111 -13.424 1.00 97.31 73 LEU A C 1
ATOM 558 O O . LEU A 1 73 ? 10.642 0.516 -14.356 1.00 97.31 73 LEU A O 1
ATOM 562 N N . THR A 1 74 ? 11.643 0.487 -12.344 1.00 96.94 74 THR A N 1
ATOM 563 C CA . THR A 1 74 ? 11.664 -0.970 -12.180 1.00 96.94 74 THR A CA 1
ATOM 564 C C . THR A 1 74 ? 11.303 -1.355 -10.756 1.00 96.94 74 THR A C 1
ATOM 566 O O . THR A 1 74 ? 11.602 -0.617 -9.816 1.00 96.94 74 THR A O 1
ATOM 569 N N . PHE A 1 75 ? 10.725 -2.542 -10.604 1.00 97.00 75 PHE A N 1
ATOM 570 C CA . PHE A 1 75 ? 10.509 -3.184 -9.315 1.00 97.00 75 PHE A CA 1
ATOM 571 C C . PHE A 1 75 ? 11.023 -4.615 -9.359 1.00 97.00 75 PHE A C 1
ATOM 573 O O . PHE A 1 75 ? 11.013 -5.259 -10.410 1.00 97.00 75 PHE A O 1
ATOM 580 N N . ASP A 1 76 ? 11.391 -5.139 -8.199 1.00 95.00 76 ASP A N 1
ATOM 581 C CA . ASP A 1 76 ? 11.617 -6.571 -8.063 1.00 95.00 76 ASP A CA 1
ATOM 582 C C . ASP A 1 76 ? 10.282 -7.319 -8.202 1.00 95.00 76 ASP A C 1
ATOM 584 O O . ASP A 1 76 ? 9.233 -6.844 -7.752 1.00 95.00 76 ASP A O 1
ATOM 588 N N . TYR A 1 77 ? 10.327 -8.520 -8.787 1.00 92.06 77 TYR A N 1
ATOM 589 C CA . TYR A 1 77 ? 9.172 -9.420 -8.951 1.00 92.06 77 TYR A CA 1
ATOM 590 C C . TYR A 1 77 ? 8.022 -8.867 -9.813 1.00 92.06 77 TYR A C 1
ATOM 592 O O . TYR A 1 77 ? 6.919 -9.413 -9.789 1.00 92.06 77 TYR A O 1
ATOM 600 N N . SER A 1 78 ? 8.261 -7.809 -10.590 1.00 94.94 78 SER A N 1
ATOM 601 C CA . SER A 1 78 ? 7.283 -7.235 -11.514 1.00 94.94 78 SER A CA 1
ATOM 602 C C . SER A 1 78 ? 7.976 -6.728 -12.776 1.00 94.94 78 SER A C 1
ATOM 604 O O . SER A 1 78 ? 9.026 -6.099 -12.707 1.00 94.94 78 SER A O 1
ATOM 606 N N . SER A 1 79 ? 7.369 -6.966 -13.938 1.00 95.62 79 SER A N 1
ATOM 607 C CA . SER A 1 79 ? 7.803 -6.369 -15.209 1.00 95.62 79 SER A CA 1
ATOM 608 C C . SER A 1 79 ? 7.212 -4.974 -15.447 1.00 95.62 79 SER A C 1
ATOM 610 O O . SER A 1 79 ? 7.501 -4.344 -16.461 1.00 95.62 79 SER A O 1
ATOM 612 N N . GLU A 1 80 ? 6.329 -4.507 -14.565 1.00 97.50 80 GLU A N 1
ATOM 613 C CA . GLU A 1 80 ? 5.635 -3.226 -14.693 1.00 97.50 80 GLU A CA 1
ATOM 614 C C . GLU A 1 80 ? 6.383 -2.103 -13.969 1.00 97.50 80 GLU A C 1
ATOM 616 O O . GLU A 1 80 ? 6.998 -2.325 -12.931 1.00 97.50 80 GLU A O 1
ATOM 621 N N . ASN A 1 81 ? 6.294 -0.881 -14.500 1.00 98.00 81 ASN A N 1
ATOM 622 C CA . ASN A 1 81 ? 6.857 0.320 -13.880 1.00 98.00 81 ASN A CA 1
ATOM 623 C C . ASN A 1 81 ? 5.823 1.057 -13.013 1.00 98.00 81 ASN A C 1
ATOM 625 O O . ASN A 1 81 ? 4.638 0.713 -12.983 1.00 98.00 81 ASN A O 1
ATOM 629 N N . GLY A 1 82 ? 6.258 2.117 -12.333 1.00 98.25 82 GLY A N 1
ATOM 630 C CA . GLY A 1 82 ? 5.424 2.851 -11.385 1.00 98.25 82 GLY A CA 1
ATOM 631 C C . GLY A 1 82 ? 4.154 3.444 -11.990 1.00 98.25 82 GLY A C 1
ATOM 632 O O . GLY A 1 82 ? 3.114 3.466 -11.338 1.00 98.25 82 GLY A O 1
ATOM 633 N N . LYS A 1 83 ? 4.183 3.837 -13.268 1.00 98.38 83 LYS A N 1
ATOM 634 C CA . LYS A 1 83 ? 2.995 4.340 -13.972 1.00 98.38 83 LYS A CA 1
ATOM 635 C C . LYS A 1 83 ? 1.927 3.266 -14.163 1.00 98.38 83 LYS A C 1
ATOM 637 O O . LYS A 1 83 ? 0.740 3.537 -13.973 1.00 98.38 83 LYS A O 1
ATOM 642 N N . ALA A 1 84 ? 2.331 2.049 -14.520 1.00 98.25 84 ALA A N 1
ATOM 643 C CA . ALA A 1 84 ? 1.410 0.921 -14.627 1.00 98.25 84 ALA A CA 1
ATOM 644 C C . ALA A 1 84 ? 0.841 0.526 -13.251 1.00 98.25 84 ALA A C 1
ATOM 646 O O . ALA A 1 84 ? -0.375 0.359 -13.130 1.00 98.25 84 ALA A O 1
ATOM 647 N N . VAL A 1 85 ? 1.689 0.493 -12.214 1.00 98.19 85 VAL A N 1
ATOM 648 C CA . VAL A 1 85 ? 1.277 0.250 -10.818 1.00 98.19 85 VAL A CA 1
ATOM 649 C C . VAL A 1 85 ? 0.234 1.264 -10.362 1.00 98.19 85 VAL A C 1
ATOM 651 O O . VAL A 1 85 ? -0.841 0.877 -9.901 1.00 98.19 85 VAL A O 1
ATOM 654 N N . TYR A 1 86 ? 0.506 2.556 -10.554 1.00 98.12 86 TYR A N 1
ATOM 655 C CA . TYR A 1 86 ? -0.404 3.630 -10.167 1.00 98.12 86 TYR A CA 1
ATOM 656 C C . TYR A 1 86 ? -1.784 3.477 -10.816 1.00 98.12 86 TYR A C 1
ATOM 658 O O . TYR A 1 86 ? -2.815 3.533 -10.142 1.00 98.12 86 TYR A O 1
ATOM 666 N N . LYS A 1 87 ? -1.811 3.199 -12.126 1.00 97.56 87 LYS A N 1
ATOM 667 C CA . LYS A 1 87 ? -3.058 2.978 -12.864 1.00 97.56 87 LYS A CA 1
ATOM 668 C C . LYS A 1 87 ? -3.854 1.794 -12.308 1.00 97.56 87 LYS A C 1
ATOM 670 O O . LYS A 1 87 ? -5.072 1.907 -12.175 1.00 97.56 87 LYS A O 1
ATOM 675 N N . LYS A 1 88 ? -3.198 0.675 -11.973 1.00 96.56 88 LYS A N 1
ATOM 676 C CA . LYS A 1 88 ? -3.885 -0.486 -11.385 1.00 96.56 88 LYS A CA 1
ATOM 677 C C . LYS A 1 88 ? -4.446 -0.180 -10.003 1.00 96.56 88 LYS A C 1
ATOM 679 O O . LYS A 1 88 ? -5.602 -0.514 -9.755 1.00 96.56 88 LYS A O 1
ATOM 684 N N . MET A 1 89 ? -3.687 0.505 -9.147 1.00 95.94 89 MET A N 1
ATOM 685 C CA . MET A 1 89 ? -4.165 0.918 -7.821 1.00 95.94 89 MET A CA 1
ATOM 686 C C . MET A 1 89 ? -5.446 1.753 -7.900 1.00 95.94 89 MET A C 1
ATOM 688 O O . MET A 1 89 ? -6.369 1.521 -7.129 1.00 95.94 89 MET A O 1
ATOM 692 N N . LEU A 1 90 ? -5.540 2.679 -8.860 1.00 95.25 90 LEU A N 1
ATOM 693 C CA . LEU A 1 90 ? -6.749 3.487 -9.063 1.00 95.25 90 LEU A CA 1
ATOM 694 C C . LEU A 1 90 ? -7.937 2.700 -9.635 1.00 95.25 90 LEU A C 1
ATOM 696 O O . LEU A 1 90 ? -9.079 3.122 -9.482 1.00 95.25 90 LEU A O 1
ATOM 700 N N . SER A 1 91 ? -7.683 1.582 -10.316 1.00 92.25 91 SER A N 1
ATOM 701 C CA . SER A 1 91 ? -8.731 0.785 -10.964 1.00 92.25 91 SER A CA 1
ATOM 702 C C . SER A 1 91 ? -9.491 -0.137 -10.012 1.00 92.25 91 SER A C 1
ATOM 704 O O . SER A 1 91 ? -10.521 -0.688 -10.397 1.00 92.25 91 SER A O 1
ATOM 706 N N . LYS A 1 92 ? -8.991 -0.318 -8.784 1.00 91.06 92 LYS A N 1
ATOM 707 C CA . LYS A 1 92 ? -9.529 -1.285 -7.836 1.00 91.06 92 LYS A CA 1
ATOM 708 C C . LYS A 1 92 ? -9.909 -0.627 -6.522 1.00 91.06 92 LYS A C 1
ATOM 710 O O . LYS A 1 92 ? -9.082 0.006 -5.872 1.00 91.06 92 LYS A O 1
ATOM 715 N N . LYS A 1 93 ? -11.155 -0.857 -6.117 1.00 94.00 93 LYS A N 1
ATOM 716 C CA . LYS A 1 93 ? -11.607 -0.571 -4.762 1.00 94.00 93 LYS A CA 1
ATOM 717 C C . LYS A 1 93 ? -11.207 -1.699 -3.819 1.00 94.00 93 LYS A C 1
ATOM 719 O O . LYS A 1 93 ? -11.300 -2.866 -4.189 1.00 94.00 93 LYS A O 1
ATOM 724 N N . THR A 1 94 ? -10.801 -1.343 -2.609 1.00 93.25 94 THR A N 1
ATOM 725 C CA . THR A 1 94 ? -10.459 -2.296 -1.546 1.00 93.25 94 THR A CA 1
ATOM 726 C C . THR A 1 94 ? -11.119 -1.902 -0.239 1.00 93.25 94 THR A C 1
ATOM 728 O O . THR A 1 94 ? -11.164 -0.720 0.094 1.00 93.25 94 THR A O 1
ATOM 731 N N . THR A 1 95 ? -11.570 -2.874 0.538 1.00 93.31 95 THR A N 1
ATOM 732 C CA . THR A 1 95 ? -12.138 -2.647 1.867 1.00 93.31 95 THR A CA 1
ATOM 733 C C . THR A 1 95 ? -11.113 -2.988 2.940 1.00 93.31 95 THR A C 1
ATOM 735 O O . THR A 1 95 ? -10.484 -4.037 2.898 1.00 93.31 95 THR A O 1
ATOM 738 N N . VAL A 1 96 ? -10.948 -2.122 3.929 1.00 91.81 96 VAL A N 1
ATOM 739 C CA . VAL A 1 96 ? -10.161 -2.367 5.132 1.00 91.81 96 VAL A CA 1
ATOM 740 C C . VAL A 1 96 ? -11.083 -2.929 6.201 1.00 91.81 96 VAL A C 1
ATOM 742 O O . VAL A 1 96 ? -12.040 -2.282 6.626 1.00 91.81 96 VAL A O 1
ATOM 745 N N . THR A 1 97 ? -10.754 -4.126 6.661 1.00 90.12 97 THR A N 1
ATOM 746 C CA . THR A 1 97 ? -11.355 -4.778 7.819 1.00 90.12 97 THR A CA 1
ATOM 747 C C . THR A 1 97 ? -10.287 -5.013 8.879 1.00 90.12 97 THR A C 1
ATOM 749 O O . THR A 1 97 ? -9.090 -4.798 8.648 1.00 90.12 97 THR A O 1
ATOM 752 N N . THR A 1 98 ? -10.689 -5.481 10.056 1.00 88.94 98 THR A N 1
ATOM 753 C CA . THR A 1 98 ? -9.724 -5.840 11.091 1.00 88.94 98 THR A CA 1
ATOM 754 C C . THR A 1 98 ? -9.908 -7.253 11.612 1.00 88.94 98 THR A C 1
ATOM 756 O O . THR A 1 98 ? -10.951 -7.885 11.472 1.00 88.94 98 THR A O 1
ATOM 759 N N . TYR A 1 99 ? -8.847 -7.758 12.223 1.00 88.56 99 TYR A N 1
ATOM 760 C CA . TYR A 1 99 ? -8.852 -8.985 12.998 1.00 88.56 99 TYR A CA 1
ATOM 761 C C . TYR A 1 99 ? -7.961 -8.810 14.230 1.00 88.56 99 TYR A C 1
ATOM 763 O O . TYR A 1 99 ? -7.223 -7.829 14.365 1.00 88.56 99 TYR A O 1
ATOM 771 N N . TYR A 1 100 ? -7.993 -9.771 15.149 1.00 88.00 100 TYR A N 1
ATOM 772 C CA . TYR A 1 100 ? -7.060 -9.812 16.271 1.00 88.00 100 TYR A CA 1
ATOM 773 C C . TYR A 1 100 ? -6.334 -11.150 16.314 1.00 88.00 100 TYR A C 1
ATOM 775 O O . TYR A 1 100 ? -6.954 -12.207 16.427 1.00 88.00 100 TYR A O 1
ATOM 783 N N . LYS A 1 101 ? -4.999 -11.111 16.269 1.00 88.44 101 LYS A N 1
ATOM 784 C CA . LYS A 1 101 ? -4.159 -12.288 16.519 1.00 88.44 101 LYS A CA 1
ATOM 785 C C . LYS A 1 101 ? -2.923 -11.883 17.311 1.00 88.44 101 LYS A C 1
ATOM 787 O O . LYS A 1 101 ? -2.036 -11.196 16.809 1.00 88.44 101 LYS A O 1
ATOM 792 N N . ARG A 1 102 ? -2.849 -12.331 18.566 1.00 87.00 102 ARG A N 1
ATOM 793 C CA . ARG A 1 102 ? -1.794 -11.936 19.514 1.00 87.00 102 ARG A CA 1
ATOM 794 C C . ARG A 1 102 ? -0.397 -12.422 19.115 1.00 87.00 102 ARG A C 1
ATOM 796 O O . ARG A 1 102 ? 0.563 -11.657 19.196 1.00 87.00 102 ARG A O 1
ATOM 803 N N . TYR A 1 103 ? -0.287 -13.681 18.694 1.00 90.88 103 TYR A N 1
ATOM 804 C CA . TYR A 1 103 ? 0.991 -14.384 18.506 1.00 90.88 103 TYR A CA 1
ATOM 805 C C . TYR A 1 103 ? 1.557 -14.313 17.080 1.00 90.88 103 TYR A C 1
ATOM 807 O O . TYR A 1 103 ? 2.482 -15.045 16.755 1.00 90.88 103 TYR A O 1
ATOM 815 N N . THR A 1 104 ? 1.011 -13.451 16.220 1.00 91.56 104 THR A N 1
ATOM 816 C CA . THR A 1 104 ? 1.586 -13.198 14.891 1.00 91.56 104 THR A CA 1
ATOM 817 C C . THR A 1 104 ? 2.439 -11.931 14.898 1.00 91.56 104 THR A C 1
ATOM 819 O O . THR A 1 104 ? 2.182 -11.009 15.682 1.00 91.56 104 THR A O 1
ATOM 822 N N . SER A 1 105 ? 3.438 -11.899 14.017 1.00 90.25 105 SER A N 1
ATOM 823 C CA . SER A 1 105 ? 4.190 -10.701 13.632 1.00 90.25 105 SER A CA 1
ATOM 824 C C . SER A 1 105 ? 3.545 -9.948 12.463 1.00 90.25 105 SER A C 1
ATOM 826 O O . SER A 1 105 ? 3.957 -8.830 12.169 1.00 90.25 105 SER A O 1
ATOM 828 N N . ALA A 1 106 ? 2.531 -10.531 11.811 1.00 91.94 106 ALA A N 1
ATOM 829 C CA . ALA A 1 106 ? 1.826 -9.899 10.702 1.00 91.94 106 ALA A CA 1
ATOM 830 C C . ALA A 1 106 ? 1.062 -8.650 11.174 1.00 91.94 106 ALA A C 1
ATOM 832 O O . ALA A 1 106 ? 0.187 -8.731 12.048 1.00 91.94 106 ALA A O 1
ATOM 833 N N . LEU A 1 107 ? 1.404 -7.510 10.570 1.00 94.31 107 LEU A N 1
ATOM 834 C CA . LEU A 1 107 ? 0.728 -6.225 10.773 1.00 94.31 107 LEU A CA 1
ATOM 835 C C . LEU A 1 107 ? -0.633 -6.212 10.074 1.00 94.31 107 LEU A C 1
ATOM 837 O O . LEU A 1 107 ? -1.618 -5.719 10.622 1.00 94.31 107 LEU A O 1
ATOM 841 N N . ALA A 1 108 ? -0.663 -6.786 8.879 1.00 95.12 108 ALA A N 1
ATOM 842 C CA . ALA A 1 108 ? -1.818 -6.931 8.021 1.00 95.12 108 ALA A CA 1
ATOM 843 C C . ALA A 1 108 ? -1.617 -8.143 7.104 1.00 95.12 108 ALA A C 1
ATOM 845 O O . ALA A 1 108 ? -0.559 -8.781 7.147 1.00 95.12 108 ALA A O 1
ATOM 846 N N . TYR A 1 109 ? -2.645 -8.488 6.339 1.00 94.31 109 TYR A N 1
ATOM 847 C CA . TYR A 1 109 ? -2.507 -9.323 5.154 1.00 94.31 109 TYR A CA 1
ATOM 848 C C . TYR A 1 109 ? -3.650 -9.045 4.178 1.00 94.31 109 TYR A C 1
ATOM 850 O O . TYR A 1 109 ? -4.740 -8.631 4.579 1.00 94.31 109 TYR A O 1
ATOM 858 N N . THR A 1 110 ? -3.406 -9.360 2.913 1.00 96.00 110 THR A N 1
ATOM 859 C CA . THR A 1 110 ? -4.373 -9.306 1.817 1.00 96.00 110 THR A CA 1
ATOM 860 C C . THR A 1 110 ? -4.122 -10.504 0.925 1.00 96.00 110 THR A C 1
ATOM 862 O O . THR A 1 110 ? -2.975 -10.823 0.602 1.00 96.00 110 THR A O 1
ATOM 865 N N . TYR A 1 111 ? -5.181 -11.202 0.527 1.00 91.00 111 TYR A N 1
ATOM 866 C CA . TYR A 1 111 ? -5.037 -12.241 -0.486 1.00 91.00 111 TYR A CA 1
ATOM 867 C C . TYR A 1 111 ? -4.659 -11.596 -1.819 1.00 91.00 111 TYR A C 1
ATOM 869 O O . TYR A 1 111 ? -5.172 -10.534 -2.166 1.00 91.00 111 TYR A O 1
ATOM 877 N N . LEU A 1 112 ? -3.770 -12.233 -2.582 1.00 91.75 112 LEU A N 1
ATOM 878 C CA . LEU A 1 112 ? -3.392 -11.730 -3.900 1.00 91.75 112 LEU A CA 1
ATOM 879 C C . LEU A 1 112 ? -4.642 -11.602 -4.782 1.00 91.75 112 LEU A C 1
ATOM 881 O O . LEU A 1 112 ? -5.406 -12.558 -4.902 1.00 91.75 112 LEU A O 1
ATOM 885 N N . ASN A 1 113 ? -4.846 -10.434 -5.392 1.00 91.44 113 ASN A N 1
ATOM 886 C CA . ASN A 1 113 ? -6.069 -10.084 -6.129 1.00 91.44 113 ASN A CA 1
ATOM 887 C C . ASN A 1 113 ? -7.366 -10.066 -5.297 1.00 91.44 113 ASN A C 1
ATOM 889 O O . ASN A 1 113 ? -8.445 -9.952 -5.873 1.00 91.44 113 ASN A O 1
ATOM 893 N N . GLY A 1 114 ? -7.288 -10.144 -3.969 1.00 91.25 114 GLY A N 1
ATOM 894 C CA . GLY A 1 114 ? -8.437 -10.003 -3.079 1.00 91.25 114 GLY A CA 1
ATOM 895 C C . GLY A 1 114 ? -8.949 -8.566 -3.010 1.00 91.25 114 GLY A C 1
ATOM 896 O O . GLY A 1 114 ? -8.273 -7.634 -3.442 1.00 91.25 114 GLY A O 1
ATOM 897 N N . ASP A 1 115 ? -10.148 -8.392 -2.461 1.00 92.88 115 ASP A N 1
ATOM 898 C CA . ASP A 1 115 ? -10.806 -7.082 -2.342 1.00 92.88 115 ASP A CA 1
ATOM 899 C C . ASP A 1 115 ? -10.782 -6.542 -0.905 1.00 92.88 115 ASP A C 1
ATOM 901 O O . ASP A 1 115 ? -11.209 -5.418 -0.653 1.00 92.88 115 ASP A O 1
ATOM 905 N N . GLU A 1 116 ? -10.262 -7.327 0.042 1.00 93.50 116 GLU A N 1
ATOM 906 C CA . GLU A 1 116 ? -10.283 -7.023 1.470 1.00 93.50 116 GLU A CA 1
ATOM 907 C C . GLU A 1 116 ? -8.869 -7.057 2.070 1.00 93.50 116 GLU A C 1
ATOM 909 O O . GLU A 1 116 ? -8.129 -8.032 1.919 1.00 93.50 116 GLU A O 1
ATOM 914 N N . ILE A 1 117 ? -8.518 -5.972 2.759 1.00 95.06 117 ILE A N 1
ATOM 915 C CA . ILE A 1 117 ? -7.297 -5.779 3.538 1.00 95.06 117 ILE A CA 1
ATOM 916 C C . ILE A 1 117 ? -7.625 -6.084 4.996 1.00 95.06 117 ILE A C 1
ATOM 918 O O . ILE A 1 117 ? -8.453 -5.406 5.605 1.00 95.06 117 ILE A O 1
ATOM 922 N N . TYR A 1 118 ? -6.938 -7.055 5.588 1.00 93.12 118 TYR A N 1
ATOM 923 C CA . TYR A 1 118 ? -7.140 -7.449 6.978 1.00 93.12 118 TYR A CA 1
ATOM 924 C C . TYR A 1 118 ? -6.046 -6.839 7.853 1.00 93.12 118 TYR A C 1
ATOM 926 O O . TYR A 1 118 ? -4.901 -7.290 7.827 1.00 93.12 118 TYR A O 1
ATOM 934 N N . LEU A 1 119 ? -6.382 -5.845 8.678 1.00 93.19 119 LEU A N 1
ATOM 935 C CA . LEU A 1 119 ? -5.447 -5.233 9.629 1.00 93.19 119 LEU A CA 1
ATOM 936 C C . LEU A 1 119 ? -5.501 -5.908 10.997 1.00 93.19 119 LEU A C 1
ATOM 938 O O . LEU A 1 119 ? -6.566 -6.107 11.579 1.00 93.19 119 LEU A O 1
ATOM 942 N N . ASN A 1 120 ? -4.338 -6.215 11.564 1.00 92.06 120 ASN A N 1
ATOM 943 C CA . ASN A 1 120 ? -4.269 -6.772 12.906 1.00 92.06 120 ASN A CA 1
ATOM 944 C C . ASN A 1 120 ? -4.375 -5.652 13.946 1.00 92.06 120 ASN A C 1
ATOM 946 O O . ASN A 1 120 ? -3.462 -4.837 14.105 1.00 92.06 120 ASN A O 1
ATOM 950 N N . THR A 1 121 ? -5.458 -5.655 14.719 1.00 89.38 121 THR A N 1
ATOM 951 C CA . THR A 1 121 ? -5.750 -4.655 15.760 1.00 89.38 121 THR A CA 1
ATOM 952 C C . THR A 1 121 ? -4.643 -4.511 16.803 1.00 89.38 121 THR A C 1
ATOM 954 O O . THR A 1 121 ? -4.445 -3.405 17.307 1.00 89.38 121 THR A O 1
ATOM 957 N N . LYS A 1 122 ? -3.832 -5.554 17.040 1.00 87.31 122 LYS A N 1
ATOM 958 C CA . LYS A 1 122 ? -2.611 -5.490 17.871 1.00 87.31 122 LYS A CA 1
ATOM 959 C C . LYS A 1 122 ? -1.659 -4.352 17.466 1.00 87.31 122 LYS A C 1
ATOM 961 O O . LYS A 1 122 ? -0.950 -3.829 18.319 1.00 87.31 122 LYS A O 1
ATOM 966 N N . TYR A 1 123 ? -1.635 -3.976 16.187 1.00 90.19 123 TYR A N 1
ATOM 967 C CA . TYR A 1 123 ? -0.673 -3.034 15.605 1.00 90.19 123 TYR A CA 1
ATOM 968 C C . TYR A 1 123 ? -1.309 -1.722 15.120 1.00 90.19 123 TYR A C 1
ATOM 970 O O . TYR A 1 123 ? -0.710 -1.000 14.325 1.00 90.19 123 TYR A O 1
ATOM 978 N N . THR A 1 124 ? -2.520 -1.403 15.579 1.00 87.00 124 THR A N 1
ATOM 979 C CA . THR A 1 124 ? -3.276 -0.211 15.137 1.00 87.00 124 THR A CA 1
ATOM 980 C C . THR A 1 124 ? -2.987 1.054 15.950 1.00 87.00 124 THR A C 1
ATOM 982 O O . THR A 1 124 ? -3.402 2.145 15.573 1.00 87.00 124 THR A O 1
ATOM 985 N N . LEU A 1 125 ? -2.227 0.934 17.040 1.00 87.56 125 LEU A N 1
ATOM 986 C CA . LEU A 1 125 ? -1.753 2.061 17.855 1.00 87.56 125 LEU A CA 1
ATOM 987 C C . LEU A 1 125 ? -0.371 2.572 17.405 1.00 87.56 125 LEU A C 1
ATOM 989 O O . LEU A 1 125 ? 0.415 3.042 18.220 1.00 87.56 125 LEU A O 1
ATOM 993 N N . ARG A 1 126 ? -0.052 2.426 16.116 1.00 91.19 126 ARG A N 1
ATOM 994 C CA . ARG A 1 126 ? 1.161 2.978 15.494 1.00 91.19 126 ARG A CA 1
ATOM 995 C C . ARG A 1 126 ? 0.897 4.389 14.973 1.00 91.19 126 ARG A C 1
ATOM 997 O O . ARG A 1 126 ? -0.258 4.793 14.848 1.00 91.19 126 ARG A O 1
ATOM 1004 N N . GLU A 1 127 ? 1.972 5.084 14.613 1.00 94.44 127 GLU A N 1
ATOM 1005 C CA . GLU A 1 127 ? 1.902 6.350 13.886 1.00 94.44 127 GLU A CA 1
ATOM 1006 C C . GLU A 1 127 ? 1.013 6.230 12.644 1.00 94.44 127 GLU A C 1
ATOM 1008 O O . GLU A 1 127 ? 1.061 5.232 11.913 1.00 94.44 127 GLU A O 1
ATOM 1013 N N . ILE A 1 128 ? 0.216 7.270 12.392 1.00 95.62 128 ILE A N 1
ATOM 1014 C CA . ILE A 1 128 ? -0.726 7.312 11.268 1.00 95.62 128 ILE A CA 1
ATOM 1015 C C 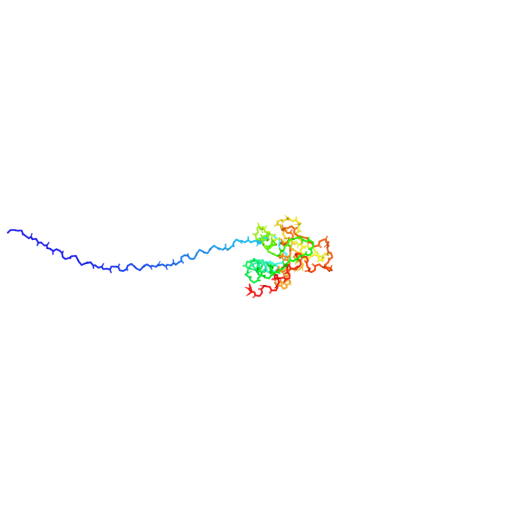. ILE A 1 128 ? -0.004 7.086 9.936 1.00 95.62 128 ILE A C 1
ATOM 1017 O O . ILE A 1 128 ? -0.481 6.314 9.106 1.00 95.62 128 ILE A O 1
ATOM 1021 N N . ALA A 1 129 ? 1.179 7.677 9.756 1.00 97.31 129 ALA A N 1
ATOM 1022 C CA . ALA A 1 129 ? 1.974 7.507 8.544 1.00 97.31 129 ALA A CA 1
ATOM 1023 C C . ALA A 1 129 ? 2.370 6.036 8.302 1.00 97.31 129 ALA A C 1
ATOM 1025 O O . ALA A 1 129 ? 2.241 5.527 7.188 1.00 97.31 129 ALA A O 1
ATOM 1026 N N . SER A 1 130 ? 2.741 5.306 9.356 1.00 97.50 130 SER A N 1
ATOM 1027 C CA . SER A 1 130 ? 3.082 3.883 9.257 1.00 97.50 130 SER A CA 1
ATOM 1028 C C . SER A 1 130 ? 1.851 2.982 9.067 1.00 97.50 130 SER A C 1
ATOM 1030 O O . SER A 1 130 ? 1.957 1.891 8.494 1.00 97.50 130 SER A O 1
ATOM 1032 N N . LEU A 1 131 ? 0.665 3.407 9.519 1.00 96.62 131 LEU A N 1
ATOM 1033 C CA . LEU A 1 131 ? -0.599 2.745 9.169 1.00 96.62 131 LEU A CA 1
ATOM 1034 C C . LEU A 1 131 ? -0.943 2.955 7.692 1.00 96.62 131 LEU A C 1
ATOM 1036 O O . LEU A 1 131 ? -1.304 1.989 7.025 1.00 96.62 131 LEU A O 1
ATOM 1040 N N . VAL A 1 132 ? -0.758 4.170 7.169 1.00 98.12 132 VAL A N 1
ATOM 1041 C CA . VAL A 1 132 ? -0.931 4.490 5.741 1.00 98.12 132 VAL A CA 1
ATOM 1042 C C . VAL A 1 132 ? 0.008 3.652 4.874 1.00 98.12 132 VAL A C 1
ATOM 1044 O O . VAL A 1 132 ? -0.457 3.063 3.899 1.00 98.12 132 VAL A O 1
ATOM 1047 N N . ASN A 1 133 ? 1.283 3.517 5.265 1.00 98.44 133 ASN A N 1
ATOM 1048 C CA . ASN A 1 133 ? 2.235 2.601 4.624 1.00 98.44 133 ASN A CA 1
ATOM 1049 C C . ASN A 1 133 ? 1.641 1.194 4.508 1.00 98.44 133 ASN A C 1
ATOM 1051 O O . ASN A 1 133 ? 1.56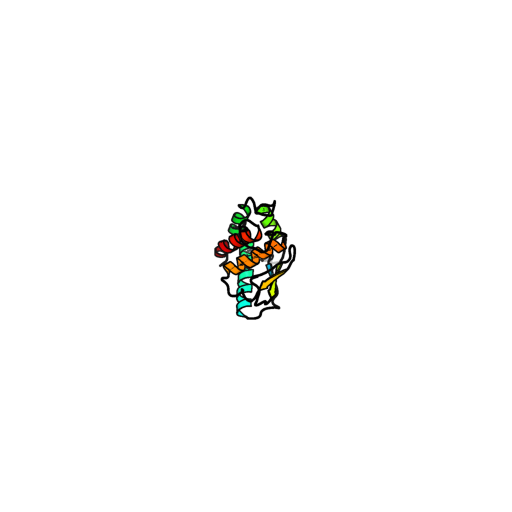7 0.631 3.421 1.00 98.44 133 ASN A O 1
ATOM 1055 N N . THR A 1 134 ? 1.158 0.664 5.635 1.00 98.00 134 THR A N 1
ATOM 1056 C CA . THR A 1 134 ? 0.628 -0.701 5.710 1.00 98.00 134 THR A CA 1
ATOM 1057 C C . THR A 1 134 ? -0.605 -0.860 4.822 1.00 98.00 134 THR A C 1
ATOM 1059 O O . THR A 1 134 ? -0.671 -1.795 4.039 1.00 98.00 134 THR A O 1
ATOM 1062 N N . ILE A 1 135 ? -1.566 0.062 4.894 1.00 97.81 135 ILE A N 1
ATOM 1063 C CA . ILE A 1 135 ? -2.790 0.003 4.082 1.00 97.81 135 ILE A CA 1
ATOM 1064 C C . ILE A 1 135 ? -2.452 0.015 2.586 1.00 97.81 135 ILE A C 1
ATOM 1066 O O . ILE A 1 135 ? -2.978 -0.795 1.827 1.00 97.81 135 ILE A O 1
ATOM 1070 N N . ILE A 1 136 ? -1.559 0.906 2.155 1.00 98.38 136 ILE A N 1
ATOM 1071 C CA . ILE A 1 136 ? -1.203 1.029 0.739 1.00 98.38 136 ILE A CA 1
ATOM 1072 C C . ILE A 1 136 ? -0.342 -0.149 0.266 1.00 98.38 136 ILE A C 1
ATOM 1074 O O . ILE A 1 136 ? -0.543 -0.626 -0.849 1.00 98.38 136 ILE A O 1
ATOM 1078 N N . HIS A 1 137 ? 0.554 -0.673 1.107 1.00 98.12 137 HIS A N 1
ATOM 1079 C CA . HIS A 1 137 ? 1.281 -1.918 0.843 1.00 98.12 137 HIS A CA 1
ATOM 1080 C C . HIS A 1 137 ? 0.307 -3.056 0.523 1.00 98.12 137 HIS A C 1
ATOM 1082 O O . HIS A 1 137 ? 0.387 -3.680 -0.533 1.00 98.12 137 HIS A O 1
ATOM 1088 N N . GLU A 1 138 ? -0.665 -3.268 1.402 1.00 97.88 138 GLU A N 1
ATOM 1089 C CA . GLU A 1 138 ? -1.692 -4.295 1.257 1.00 97.88 138 GLU A CA 1
ATOM 1090 C C . GLU A 1 138 ? -2.577 -4.085 0.020 1.00 97.88 138 GLU A C 1
ATOM 1092 O O . GLU A 1 138 ? -2.884 -5.028 -0.711 1.00 97.88 138 GLU A O 1
ATOM 1097 N N . GLN A 1 139 ? -2.904 -2.835 -0.306 1.00 97.69 139 GLN A N 1
ATOM 1098 C CA . GLN A 1 139 ? -3.622 -2.510 -1.536 1.00 97.69 139 GLN A CA 1
ATOM 1099 C C . GLN A 1 139 ? -2.854 -2.948 -2.795 1.00 97.69 139 GLN A C 1
ATOM 1101 O O . GLN A 1 139 ? -3.468 -3.363 -3.779 1.00 97.69 139 GLN A O 1
ATOM 1106 N N . THR A 1 140 ? -1.518 -2.907 -2.797 1.00 98.06 140 THR A N 1
ATOM 1107 C CA . THR A 1 140 ? -0.757 -3.408 -3.955 1.00 98.06 140 THR A CA 1
ATOM 1108 C C . THR A 1 140 ? -0.916 -4.921 -4.150 1.00 98.06 140 THR A C 1
ATOM 1110 O O . THR A 1 140 ? -0.968 -5.386 -5.291 1.00 98.06 140 THR A O 1
ATOM 1113 N N . HIS A 1 141 ? -1.081 -5.692 -3.069 1.00 97.44 141 HIS A N 1
ATOM 1114 C CA . HIS A 1 141 ? -1.423 -7.114 -3.155 1.00 97.44 141 HIS A CA 1
ATOM 1115 C C . HIS A 1 141 ? -2.827 -7.324 -3.725 1.00 97.44 141 HIS A C 1
ATOM 1117 O O . HIS A 1 141 ? -3.030 -8.209 -4.564 1.00 97.44 141 HIS A O 1
ATOM 1123 N N . ALA A 1 142 ? -3.782 -6.468 -3.353 1.00 96.62 142 ALA A N 1
ATOM 1124 C CA . ALA A 1 142 ? -5.136 -6.495 -3.902 1.00 96.62 142 ALA A CA 1
ATOM 1125 C C . ALA A 1 142 ? -5.171 -6.292 -5.427 1.00 96.62 142 ALA A C 1
ATOM 1127 O O . ALA A 1 142 ? -6.065 -6.817 -6.088 1.00 96.62 142 ALA A O 1
ATOM 1128 N N . VAL A 1 143 ? -4.201 -5.576 -6.006 1.00 96.25 143 VAL A N 1
ATOM 1129 C CA . VAL A 1 143 ? -4.068 -5.387 -7.467 1.00 96.25 143 VAL A CA 1
ATOM 1130 C C . VAL A 1 143 ? -3.045 -6.322 -8.126 1.00 96.25 143 VAL A C 1
ATOM 1132 O O . VAL A 1 143 ? -2.657 -6.111 -9.277 1.00 96.25 143 VAL A O 1
ATOM 1135 N N . GLY A 1 144 ? -2.635 -7.374 -7.414 1.00 96.06 144 GLY A N 1
ATOM 1136 C CA . GLY A 1 144 ? -1.918 -8.510 -7.990 1.00 96.06 144 GLY A CA 1
ATOM 1137 C C . GLY A 1 144 ? -0.399 -8.460 -7.884 1.00 96.06 144 GLY A C 1
ATOM 1138 O O . GLY A 1 144 ? 0.267 -9.287 -8.507 1.00 96.06 144 GLY A O 1
ATOM 1139 N N . TYR A 1 145 ? 0.172 -7.542 -7.102 1.00 96.88 145 TYR A N 1
ATOM 1140 C CA . TYR A 1 145 ? 1.617 -7.508 -6.884 1.00 96.88 145 TYR A CA 1
ATOM 1141 C C . TYR A 1 145 ? 2.050 -8.368 -5.698 1.00 96.88 145 TYR A C 1
ATOM 1143 O O . TYR A 1 145 ? 1.308 -8.576 -4.744 1.00 96.88 145 TYR A O 1
ATOM 1151 N N . THR A 1 146 ? 3.281 -8.873 -5.746 1.00 94.81 146 THR A N 1
ATOM 1152 C CA . THR A 1 146 ? 3.870 -9.718 -4.703 1.00 94.81 146 THR A CA 1
ATOM 1153 C C . THR A 1 146 ? 5.290 -9.264 -4.383 1.00 94.81 146 THR A C 1
ATOM 1155 O O . THR A 1 146 ? 5.898 -8.480 -5.107 1.00 94.81 146 THR A O 1
ATOM 1158 N N . HIS A 1 147 ? 5.825 -9.791 -3.291 1.00 93.00 147 HIS A N 1
ATOM 1159 C CA . HIS A 1 147 ? 7.215 -9.650 -2.876 1.00 93.00 147 HIS A CA 1
ATOM 1160 C C . HIS A 1 147 ? 7.881 -11.041 -2.716 1.00 93.00 147 HIS A C 1
ATOM 1162 O O . HIS A 1 147 ? 8.789 -11.238 -1.909 1.00 93.00 147 HIS A O 1
ATOM 1168 N N . GLY A 1 148 ? 7.379 -12.058 -3.431 1.00 86.56 148 GLY A N 1
ATOM 1169 C CA . GLY A 1 148 ? 7.961 -13.405 -3.562 1.00 86.56 148 GLY A CA 1
ATOM 1170 C C . GLY A 1 148 ? 7.761 -14.351 -2.367 1.00 86.56 148 GLY A C 1
ATOM 1171 O O . GLY A 1 148 ? 7.290 -15.470 -2.534 1.00 86.56 148 GLY A O 1
ATOM 1172 N N . SER A 1 149 ? 8.103 -13.923 -1.151 1.00 84.12 149 SER A N 1
ATOM 1173 C CA . SER A 1 149 ? 7.913 -14.698 0.097 1.00 84.12 149 SER A CA 1
ATOM 1174 C C . SER A 1 149 ? 7.634 -13.785 1.298 1.00 84.12 149 SER A C 1
ATOM 1176 O O . SER A 1 149 ? 7.607 -12.572 1.128 1.00 84.12 149 SER A O 1
ATOM 1178 N N . ASN A 1 150 ? 7.497 -14.314 2.517 1.00 77.75 150 ASN A N 1
ATOM 1179 C CA . ASN A 1 150 ? 7.134 -13.513 3.703 1.00 77.75 150 ASN A CA 1
ATOM 1180 C C . ASN A 1 150 ? 8.319 -12.858 4.448 1.00 77.75 150 ASN A C 1
ATOM 1182 O O . ASN A 1 150 ? 8.107 -12.094 5.384 1.00 77.75 150 ASN A O 1
ATOM 1186 N N . SER A 1 151 ? 9.569 -13.163 4.084 1.00 80.12 151 SER A N 1
ATOM 1187 C CA . SER A 1 151 ? 10.756 -12.544 4.708 1.00 80.12 151 SER A CA 1
ATOM 1188 C C . SER A 1 151 ? 10.958 -11.120 4.170 1.00 80.12 151 SER A C 1
ATOM 1190 O O . SER A 1 151 ? 11.000 -10.982 2.959 1.00 80.12 151 SER A O 1
ATOM 1192 N N . PRO A 1 152 ? 11.105 -10.064 4.988 1.00 77.50 152 PRO A N 1
ATOM 1193 C CA . PRO A 1 152 ? 11.252 -8.692 4.483 1.00 77.50 152 PRO A CA 1
ATOM 1194 C C . PRO A 1 152 ? 12.646 -8.381 3.904 1.00 77.50 152 PRO A C 1
ATOM 1196 O O . PRO A 1 152 ? 12.822 -7.379 3.211 1.00 77.50 152 PRO A O 1
ATOM 1199 N N . GLN A 1 153 ? 13.658 -9.205 4.195 1.00 80.50 153 GLN A N 1
ATOM 1200 C CA . GLN A 1 153 ? 15.040 -8.936 3.799 1.00 80.50 153 GLN A CA 1
ATOM 1201 C C . GLN A 1 153 ? 15.197 -8.908 2.270 1.00 80.50 153 GLN A C 1
ATOM 1203 O O . GLN A 1 153 ? 14.790 -9.838 1.578 1.00 80.50 153 GLN A O 1
ATOM 1208 N N . GLY A 1 154 ? 15.814 -7.839 1.754 1.00 81.31 154 GLY A N 1
ATOM 1209 C CA . GLY A 1 154 ? 16.123 -7.691 0.327 1.00 81.31 154 GLY A CA 1
ATOM 1210 C C . GLY A 1 154 ? 14.927 -7.359 -0.570 1.00 81.31 154 GLY A C 1
ATOM 1211 O O . GLY A 1 154 ? 15.025 -7.543 -1.774 1.00 81.31 154 GLY A O 1
ATOM 1212 N N . LYS A 1 155 ? 13.797 -6.893 -0.015 1.00 86.81 155 LYS A N 1
ATOM 1213 C CA . LYS A 1 155 ? 12.551 -6.664 -0.779 1.00 86.81 155 LYS A CA 1
ATOM 1214 C C . LYS A 1 155 ? 12.101 -5.218 -0.867 1.00 86.81 155 LYS A C 1
ATOM 1216 O O . LYS A 1 155 ? 10.997 -4.953 -1.344 1.00 86.81 155 LYS A O 1
ATOM 1221 N N . GLY A 1 156 ? 12.955 -4.288 -0.445 1.00 88.94 156 GLY A N 1
ATOM 1222 C CA . GLY A 1 156 ? 12.655 -2.855 -0.463 1.00 88.94 156 GLY A CA 1
ATOM 1223 C C . GLY A 1 156 ? 12.263 -2.326 -1.847 1.00 88.94 156 GLY A C 1
ATOM 1224 O O . GLY A 1 156 ? 11.539 -1.342 -1.924 1.00 88.94 156 GLY A O 1
ATOM 1225 N N . LEU A 1 157 ? 12.675 -3.002 -2.928 1.00 93.56 157 LEU A N 1
ATOM 1226 C CA . LEU A 1 157 ? 12.348 -2.630 -4.308 1.00 93.56 157 LEU A CA 1
ATOM 1227 C C . LEU A 1 157 ? 11.175 -3.414 -4.915 1.00 93.56 157 LEU A C 1
ATOM 1229 O O . LEU A 1 157 ? 10.829 -3.184 -6.070 1.00 93.56 157 LEU A O 1
ATOM 1233 N N . SER A 1 158 ? 10.531 -4.318 -4.174 1.00 97.19 158 SER A N 1
ATOM 1234 C CA . SER A 1 158 ? 9.258 -4.900 -4.623 1.00 97.19 158 SER A CA 1
ATOM 1235 C C . SER A 1 158 ? 8.145 -3.851 -4.585 1.00 97.19 158 SER A C 1
ATOM 1237 O O . SER A 1 158 ? 8.200 -2.903 -3.795 1.00 97.19 158 SER A O 1
ATOM 1239 N N . VAL A 1 159 ? 7.111 -4.036 -5.410 1.00 98.00 159 VAL A N 1
ATOM 1240 C CA . VAL A 1 159 ? 5.990 -3.086 -5.494 1.00 98.00 159 VAL A CA 1
ATOM 1241 C C . VAL A 1 159 ? 5.365 -2.795 -4.118 1.00 98.00 159 VAL A C 1
ATOM 1243 O O . VAL A 1 159 ? 5.284 -1.617 -3.772 1.00 98.00 159 VAL A O 1
ATOM 1246 N N . PRO A 1 160 ? 5.002 -3.789 -3.281 1.00 98.06 160 PRO A N 1
ATOM 1247 C CA . PRO A 1 160 ? 4.345 -3.503 -2.005 1.00 98.06 160 PRO A CA 1
ATOM 1248 C C . PRO A 1 160 ? 5.183 -2.646 -1.056 1.00 98.06 160 PRO A C 1
ATOM 1250 O O . PRO A 1 160 ? 4.692 -1.663 -0.497 1.00 98.06 160 PRO A O 1
ATOM 1253 N N . TYR A 1 161 ? 6.466 -2.975 -0.889 1.00 97.50 161 TYR A N 1
ATOM 1254 C CA . TYR A 1 161 ? 7.339 -2.229 0.019 1.00 97.50 161 TYR A CA 1
ATOM 1255 C C . TYR A 1 161 ? 7.644 -0.829 -0.502 1.00 97.50 161 TYR A C 1
ATOM 1257 O O . TYR A 1 161 ? 7.510 0.140 0.246 1.00 97.50 161 TYR A O 1
ATOM 1265 N N . ARG A 1 162 ? 7.997 -0.705 -1.784 1.00 98.06 162 ARG A N 1
ATOM 1266 C CA . ARG A 1 162 ? 8.374 0.588 -2.354 1.00 98.06 162 ARG A CA 1
ATOM 1267 C C . ARG A 1 162 ? 7.193 1.555 -2.405 1.00 98.06 162 ARG A C 1
ATOM 1269 O O . ARG A 1 162 ? 7.346 2.725 -2.071 1.00 98.06 162 ARG A O 1
ATOM 1276 N N . VAL A 1 163 ? 6.010 1.083 -2.798 1.00 98.44 163 VAL A N 1
ATOM 1277 C CA . VAL A 1 163 ? 4.803 1.923 -2.850 1.00 98.44 163 VAL A CA 1
ATOM 1278 C C . VAL A 1 163 ? 4.360 2.330 -1.441 1.00 98.44 163 VAL A C 1
ATOM 1280 O O . VAL A 1 163 ? 4.024 3.496 -1.235 1.00 98.44 163 VAL A O 1
ATOM 1283 N N . GLY A 1 164 ? 4.411 1.414 -0.466 1.00 98.44 164 GLY A N 1
ATOM 1284 C CA . GLY A 1 164 ? 4.114 1.719 0.937 1.00 98.44 164 GLY A CA 1
ATOM 1285 C C . GLY A 1 164 ? 5.047 2.785 1.524 1.00 98.44 164 GLY A C 1
ATOM 1286 O O . GLY A 1 164 ? 4.576 3.747 2.129 1.00 98.44 164 GLY A O 1
ATOM 1287 N N . GLU A 1 165 ? 6.356 2.676 1.276 1.00 98.31 165 GLU A N 1
ATOM 1288 C CA . GLU A 1 165 ? 7.354 3.671 1.700 1.00 98.31 165 GLU A CA 1
ATOM 1289 C C . GLU A 1 165 ? 7.090 5.049 1.072 1.00 98.31 165 GLU A C 1
ATOM 1291 O O . GLU A 1 165 ? 7.064 6.068 1.767 1.00 98.31 165 GLU A O 1
ATOM 1296 N N . LEU A 1 166 ? 6.843 5.095 -0.242 1.00 98.50 166 LEU A N 1
ATOM 1297 C CA . LEU A 1 166 ? 6.492 6.340 -0.928 1.00 98.50 166 LEU A CA 1
ATOM 1298 C C . LEU A 1 166 ? 5.217 6.956 -0.351 1.00 98.50 166 LEU A C 1
ATOM 1300 O O . LEU A 1 166 ? 5.137 8.179 -0.224 1.00 98.50 166 LEU A O 1
ATOM 1304 N N . ALA A 1 167 ? 4.229 6.139 0.006 1.00 98.44 167 ALA A N 1
ATOM 1305 C CA . ALA A 1 167 ? 3.006 6.622 0.620 1.00 98.44 167 ALA A CA 1
ATOM 1306 C C . ALA A 1 167 ? 3.261 7.241 1.998 1.00 98.44 167 ALA A C 1
ATOM 1308 O O . ALA A 1 167 ? 2.796 8.351 2.254 1.00 98.44 167 ALA A O 1
ATOM 1309 N N . GLU A 1 168 ? 4.050 6.578 2.845 1.00 98.44 168 GLU A N 1
ATOM 1310 C CA . GLU A 1 168 ? 4.432 7.085 4.166 1.00 98.44 168 GLU A CA 1
ATOM 1311 C C . GLU A 1 168 ? 5.070 8.476 4.076 1.00 98.44 168 GLU A C 1
ATOM 1313 O O . GLU A 1 168 ? 4.624 9.411 4.742 1.00 98.44 168 GLU A O 1
ATOM 1318 N N . LEU A 1 169 ? 6.039 8.651 3.174 1.00 97.88 169 LEU A N 1
ATOM 1319 C CA . LEU A 1 169 ? 6.739 9.924 2.955 1.00 97.88 169 LEU A CA 1
ATOM 1320 C C . LEU A 1 169 ? 5.833 11.046 2.425 1.00 97.88 169 LEU A C 1
ATOM 1322 O O . LEU A 1 169 ? 6.137 12.230 2.610 1.00 97.88 169 LEU A O 1
ATOM 1326 N N . ASN A 1 170 ? 4.740 10.692 1.746 1.00 98.25 170 ASN A N 1
ATOM 1327 C CA . ASN A 1 170 ? 3.795 11.643 1.163 1.00 98.25 170 ASN A CA 1
ATOM 1328 C C . ASN A 1 170 ? 2.585 11.938 2.064 1.00 98.25 170 ASN A C 1
ATOM 1330 O O . ASN A 1 170 ? 1.789 12.811 1.721 1.00 98.25 170 ASN A O 1
ATOM 1334 N N . THR A 1 171 ? 2.478 11.306 3.238 1.00 97.81 171 THR A N 1
ATOM 1335 C CA . THR A 1 171 ? 1.434 11.620 4.237 1.00 97.81 171 THR A CA 1
ATOM 1336 C C . THR A 1 171 ? 1.457 13.081 4.681 1.00 97.81 171 THR A C 1
ATOM 1338 O O . THR A 1 171 ? 0.403 13.663 4.899 1.00 97.81 171 THR A O 1
ATOM 1341 N N . LYS A 1 172 ? 2.636 13.713 4.715 1.00 96.75 172 LYS A N 1
ATOM 1342 C CA . LYS A 1 172 ? 2.823 15.135 5.053 1.00 96.75 172 LYS A CA 1
ATOM 1343 C C . LYS A 1 172 ? 2.018 16.124 4.199 1.00 96.75 172 LYS A C 1
ATOM 1345 O O . LYS A 1 172 ? 1.861 17.266 4.601 1.00 96.75 172 LYS A O 1
ATOM 1350 N N . TRP A 1 173 ? 1.542 15.712 3.022 1.00 95.56 173 TRP A N 1
ATOM 1351 C CA . TRP A 1 173 ? 0.702 16.537 2.143 1.00 95.56 173 TRP A CA 1
ATOM 1352 C C . TRP A 1 173 ? -0.803 16.350 2.390 1.00 95.56 173 TRP A C 1
ATOM 1354 O O . TRP A 1 173 ? -1.617 16.920 1.668 1.00 95.56 173 TRP A O 1
ATOM 1364 N N . CYS A 1 174 ? -1.158 15.505 3.356 1.00 94.12 174 CYS A N 1
ATOM 1365 C CA . CYS A 1 174 ? -2.514 15.060 3.664 1.00 94.12 174 CYS A CA 1
ATOM 1366 C C . CYS A 1 174 ? -2.835 15.119 5.171 1.00 94.12 174 CYS A C 1
ATOM 1368 O O . CYS A 1 174 ? -3.914 14.672 5.561 1.00 94.12 174 CYS A O 1
ATOM 1370 N N . LEU A 1 175 ? -1.895 15.616 5.987 1.00 85.25 175 LEU A N 1
ATOM 1371 C CA . LEU A 1 175 ? -2.016 15.837 7.431 1.00 85.25 175 LEU A CA 1
ATOM 1372 C C . LEU A 1 175 ? -2.360 17.298 7.736 1.00 85.25 175 LEU A C 1
ATOM 1374 O O . LEU A 1 175 ? -1.914 18.174 6.961 1.00 85.25 175 LEU A O 1
#

pLDDT: mean 84.02, std 18.93, range [40.09, 98.5]

Sequence (175 aa):
MKLLIGLLLLASCATKTITNSPEIPESTPPVVIEIKEDIFTPKTSLKNLIEATKIANCVIRNEHFKKALESTLTFDYSSENGKAVYKKMLSKKTTVTTYYKRYTSALAYTYLNGDEIYLNTKYTLREIASLVNTIIHEQTHAVGYTHGSNSPQGKGLSVPYRVGELAELNTKWCL

Secondary structure (DSSP, 8-state):
---------------------------PPPPSEEE-TT--SSHHHHHHHHHHHHHHHHHHH-HHHHHHHHT---BBTBS--HHHHHHHHHH--EEEEEE--TT---SEEE-TT-SEEEEEGGG-SS-HHHHHHHHHHHHHHHTT---SSS--TT-TTBHHHHHHHHHHHHGGG--